Protein AF-A0A2M7N280-F1 (afdb_monomer_lite)

pLDDT: mean 90.84, std 11.62, range [49.28, 98.31]

Secondary structure (DSSP, 8-state):
--STTGGG-EEEEE--BHHHHHHHT--TTTTTTSBPHHHHHHHHHHHHHTT-EEEEEESHHHHHHHHHTT---SEEEE----

Sequence (82 aa):
MKNNKLKNMLIGITYDLRTDYLKEGFTEEETAEFDKEETIAGIENALKNAGFNTDRIGNIKHLAKKLTNGKTWDLVFNISEG

Structure (mmCIF, N/CA/C/O backbone):
data_AF-A0A2M7N280-F1
#
_entry.id   AF-A0A2M7N280-F1
#
loop_
_atom_site.group_PDB
_atom_site.id
_atom_site.type_symbol
_atom_site.label_atom_id
_atom_site.label_alt_id
_atom_site.label_comp_id
_atom_site.label_asym_id
_atom_site.label_entity_id
_atom_site.label_seq_id
_atom_site.pdbx_PDB_ins_code
_atom_site.Cartn_x
_atom_site.Cartn_y
_atom_site.Cartn_z
_atom_site.occupancy
_atom_site.B_iso_or_equiv
_atom_site.auth_seq_id
_atom_site.auth_comp_id
_atom_site.auth_asym_id
_atom_site.auth_atom_id
_atom_site.pdbx_PDB_model_num
ATOM 1 N N . MET A 1 1 ? -15.722 10.904 25.128 1.00 49.28 1 MET A N 1
ATOM 2 C CA . MET A 1 1 ? -14.980 9.629 24.955 1.00 49.28 1 MET A CA 1
ATOM 3 C C . MET A 1 1 ? -15.163 9.021 23.546 1.00 49.28 1 MET A C 1
ATOM 5 O O . MET A 1 1 ? -15.408 7.830 23.433 1.00 49.28 1 MET A O 1
ATOM 9 N N . LYS A 1 2 ? -15.026 9.793 22.448 1.00 51.84 2 LYS A N 1
ATOM 10 C CA . LYS A 1 2 ? -15.192 9.277 21.063 1.00 51.84 2 LYS A CA 1
ATOM 11 C C . LYS A 1 2 ? -13.874 8.887 20.356 1.00 51.84 2 LYS A C 1
ATOM 13 O O . LYS A 1 2 ? -13.923 8.249 19.314 1.00 51.84 2 LYS A O 1
ATOM 18 N N . ASN A 1 3 ? -12.709 9.182 20.942 1.00 54.47 3 ASN A N 1
ATOM 19 C CA . ASN A 1 3 ? -11.415 9.090 20.240 1.00 54.47 3 ASN A CA 1
ATOM 20 C C . ASN A 1 3 ? -10.658 7.759 20.393 1.00 54.47 3 ASN A C 1
ATOM 22 O O . ASN A 1 3 ? -9.603 7.607 19.789 1.00 54.47 3 ASN A O 1
ATOM 26 N N . ASN A 1 4 ? -11.159 6.795 21.173 1.00 58.94 4 ASN A N 1
ATOM 27 C CA . ASN A 1 4 ? -10.429 5.536 21.384 1.00 58.94 4 ASN A CA 1
ATOM 28 C C . ASN A 1 4 ? -10.685 4.488 20.293 1.00 58.94 4 ASN A C 1
ATOM 30 O O . ASN A 1 4 ? -9.818 3.665 20.036 1.00 58.94 4 ASN A O 1
ATOM 34 N N . LYS A 1 5 ? -11.853 4.519 19.635 1.00 56.94 5 LYS A N 1
ATOM 35 C CA . LYS A 1 5 ? -12.217 3.505 18.631 1.00 56.94 5 LYS A CA 1
ATOM 36 C C . LYS A 1 5 ? -11.486 3.710 17.297 1.00 56.94 5 LYS A C 1
ATOM 38 O O . LYS A 1 5 ? -11.130 2.733 16.657 1.00 56.94 5 LYS A O 1
ATOM 43 N N . LEU A 1 6 ? -11.216 4.966 16.923 1.00 61.19 6 LEU A N 1
ATOM 44 C CA . LEU A 1 6 ? -10.450 5.305 15.716 1.00 61.19 6 LEU A CA 1
ATOM 45 C C . LEU A 1 6 ? -8.963 4.929 15.851 1.00 61.19 6 LEU A C 1
ATOM 47 O O . LEU A 1 6 ? -8.374 4.447 14.895 1.00 61.19 6 LEU A O 1
ATOM 51 N N . LYS A 1 7 ? -8.374 5.060 17.049 1.00 62.53 7 LYS A N 1
ATOM 52 C CA . LYS A 1 7 ? -6.940 4.796 17.280 1.00 62.53 7 LYS A CA 1
ATOM 53 C C . LYS A 1 7 ? -6.507 3.329 17.143 1.00 62.53 7 LYS A C 1
ATOM 55 O O . LYS A 1 7 ? -5.318 3.052 17.049 1.00 62.53 7 LYS A O 1
ATOM 60 N N . ASN A 1 8 ? -7.453 2.391 17.132 1.00 82.88 8 ASN A N 1
ATOM 61 C CA . ASN A 1 8 ? -7.159 0.965 16.975 1.00 82.88 8 ASN A CA 1
ATOM 62 C C . ASN A 1 8 ? -7.359 0.449 15.545 1.00 82.88 8 ASN A C 1
ATOM 64 O O . ASN A 1 8 ? -7.089 -0.726 15.310 1.00 82.88 8 ASN A O 1
ATOM 68 N N . MET A 1 9 ? -7.816 1.290 14.611 1.00 94.25 9 MET A N 1
ATOM 69 C CA . MET A 1 9 ? -8.057 0.852 13.238 1.00 94.25 9 MET A CA 1
ATOM 70 C C . MET A 1 9 ? -6.743 0.513 12.532 1.00 94.25 9 MET A C 1
ATOM 72 O O . MET A 1 9 ? -5.764 1.262 12.623 1.00 94.25 9 MET A O 1
ATOM 76 N N . LEU A 1 10 ? -6.747 -0.603 11.811 1.00 97.12 10 LEU A N 1
ATOM 77 C CA . LEU A 1 10 ? -5.687 -0.995 10.898 1.00 97.12 10 LEU A CA 1
ATOM 78 C C . LEU A 1 10 ? -6.039 -0.525 9.483 1.00 97.12 10 LEU A C 1
ATOM 80 O O . LEU A 1 10 ? -6.982 -1.030 8.870 1.00 97.12 10 LEU A O 1
ATOM 84 N N . ILE A 1 11 ? -5.253 0.418 8.965 1.00 97.81 11 ILE A N 1
ATOM 85 C CA . ILE A 1 11 ? -5.387 0.962 7.614 1.00 97.81 11 ILE A CA 1
ATOM 86 C C . ILE A 1 11 ? -4.381 0.284 6.682 1.00 97.81 11 ILE A C 1
ATOM 88 O O . ILE A 1 11 ? -3.168 0.389 6.858 1.00 97.81 11 ILE A O 1
ATOM 92 N N . GLY A 1 12 ? -4.888 -0.415 5.674 1.00 98.12 12 GLY A N 1
ATOM 93 C CA . GLY A 1 12 ? -4.086 -0.930 4.571 1.00 98.12 12 GLY A CA 1
ATOM 94 C C . GLY A 1 12 ? -3.748 0.171 3.569 1.00 98.12 12 GLY A C 1
ATOM 95 O O . GLY A 1 12 ? -4.600 1.012 3.304 1.00 98.12 12 GLY A O 1
ATOM 96 N N . ILE A 1 13 ? -2.549 0.168 2.990 1.00 98.31 13 ILE A N 1
ATOM 97 C CA . ILE A 1 13 ? -2.165 1.104 1.921 1.00 98.31 13 ILE A CA 1
ATOM 98 C C . ILE A 1 13 ? -1.820 0.300 0.670 1.00 98.31 13 ILE A C 1
ATOM 100 O O . ILE A 1 13 ? -0.873 -0.492 0.708 1.00 98.31 13 ILE A O 1
ATOM 104 N N . THR A 1 14 ? -2.568 0.492 -0.416 1.00 97.94 14 THR A N 1
ATOM 105 C CA . THR A 1 14 ? -2.258 -0.094 -1.731 1.00 97.94 14 THR A CA 1
ATOM 106 C C . THR A 1 14 ? -1.640 0.944 -2.647 1.00 97.94 14 THR A C 1
ATOM 108 O O . THR A 1 14 ? -2.084 2.088 -2.652 1.00 97.94 14 THR A O 1
ATOM 111 N N . TYR A 1 15 ? -0.601 0.548 -3.373 1.00 97.12 15 TYR A N 1
ATOM 112 C CA . TYR A 1 15 ? 0.243 1.429 -4.180 1.00 97.12 15 TYR A CA 1
ATOM 113 C C . TYR A 1 15 ? 0.953 0.628 -5.268 1.00 97.12 15 TYR A C 1
ATOM 115 O O . TYR A 1 15 ? 1.204 -0.570 -5.090 1.00 97.12 15 TYR A O 1
ATOM 123 N N . ASP A 1 16 ? 1.328 1.293 -6.354 1.00 94.81 16 ASP A N 1
ATOM 124 C CA . ASP A 1 16 ? 2.136 0.699 -7.415 1.00 94.81 16 ASP A CA 1
ATOM 125 C C . ASP A 1 16 ? 3.565 1.197 -7.294 1.00 94.81 16 ASP A C 1
ATOM 127 O O . ASP A 1 16 ? 3.945 2.208 -7.868 1.00 94.81 16 ASP A O 1
ATOM 131 N N . LEU A 1 17 ? 4.380 0.501 -6.496 1.00 93.56 17 LEU A N 1
ATOM 132 C CA . LEU A 1 17 ? 5.752 0.931 -6.251 1.00 93.56 17 LEU A CA 1
ATOM 133 C C . LEU A 1 17 ? 6.591 0.739 -7.511 1.00 93.56 17 LEU A C 1
ATOM 135 O O . LEU A 1 17 ? 6.863 -0.392 -7.918 1.00 93.56 17 LEU A O 1
ATOM 139 N N . ARG A 1 18 ? 7.104 1.841 -8.063 1.00 92.56 18 ARG A N 1
ATOM 140 C CA . ARG A 1 18 ? 7.953 1.842 -9.262 1.00 92.56 18 ARG A CA 1
ATOM 141 C C . ARG A 1 18 ? 9.072 0.805 -9.200 1.00 92.56 18 ARG A C 1
ATOM 143 O O . ARG A 1 18 ? 9.307 0.081 -10.162 1.00 92.56 18 ARG A O 1
ATOM 150 N N . THR A 1 19 ? 9.743 0.695 -8.052 1.00 89.81 19 THR A N 1
ATOM 151 C CA . THR A 1 19 ? 10.867 -0.243 -7.898 1.00 89.81 19 THR A CA 1
ATOM 152 C C . THR A 1 19 ? 10.462 -1.713 -7.958 1.00 89.81 19 THR A C 1
ATOM 154 O O . THR A 1 19 ? 11.308 -2.544 -8.274 1.00 89.81 19 THR A O 1
ATOM 157 N N . ASP A 1 20 ? 9.206 -2.054 -7.670 1.00 89.56 20 ASP A N 1
ATOM 158 C CA . ASP A 1 20 ? 8.731 -3.432 -7.774 1.00 89.56 20 ASP A CA 1
ATOM 159 C C . ASP A 1 20 ? 8.478 -3.800 -9.2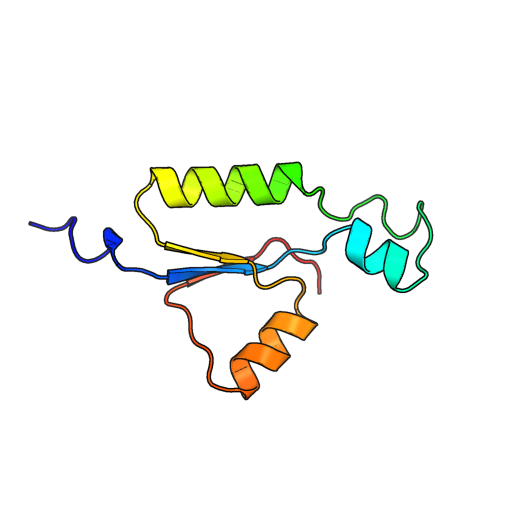37 1.00 89.56 20 ASP A C 1
ATOM 161 O O . ASP A 1 20 ? 8.958 -4.835 -9.689 1.00 89.56 20 ASP A O 1
ATOM 165 N N . TYR A 1 21 ? 7.876 -2.903 -10.018 1.00 88.06 21 TYR A N 1
ATOM 166 C CA . TYR A 1 21 ? 7.675 -3.114 -11.454 1.00 88.06 21 TYR A CA 1
ATOM 167 C C . TYR A 1 21 ? 8.988 -3.131 -12.245 1.00 88.06 21 TYR A C 1
ATOM 169 O O . TYR A 1 21 ? 9.173 -3.976 -13.119 1.00 88.06 21 TYR A O 1
ATOM 177 N N . LEU A 1 22 ? 9.956 -2.281 -11.889 1.00 91.00 22 LEU A N 1
ATOM 178 C CA . LEU A 1 22 ? 11.304 -2.352 -12.465 1.00 91.00 22 LEU A CA 1
ATOM 179 C C . LEU A 1 22 ? 11.964 -3.725 -12.213 1.00 91.00 22 LEU A C 1
ATOM 181 O O . LEU A 1 22 ? 12.617 -4.267 -13.101 1.00 91.00 22 LEU A O 1
ATOM 185 N N . LYS A 1 23 ? 11.762 -4.336 -11.034 1.00 91.50 23 LYS A N 1
ATOM 186 C CA . LYS A 1 23 ? 12.254 -5.702 -10.740 1.00 91.50 23 LYS A CA 1
ATOM 187 C C . LYS A 1 23 ? 11.485 -6.783 -11.500 1.00 91.50 23 LYS A C 1
ATOM 189 O O . LYS A 1 23 ? 12.051 -7.840 -11.766 1.00 91.50 23 LYS A O 1
ATOM 194 N N . GLU A 1 24 ? 10.221 -6.536 -11.836 1.00 90.31 24 GLU A N 1
ATOM 195 C CA . GLU A 1 24 ? 9.412 -7.411 -12.695 1.00 90.31 24 GLU A CA 1
ATOM 196 C C . GLU A 1 24 ? 9.816 -7.324 -14.182 1.00 90.31 24 GLU A C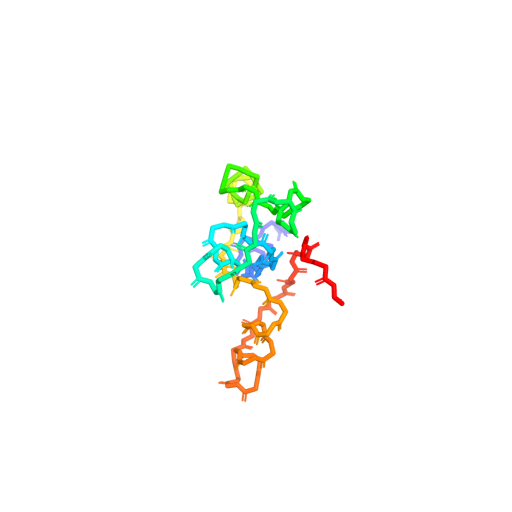 1
ATOM 198 O O . GLU A 1 24 ? 9.360 -8.140 -14.981 1.00 90.31 24 GLU A O 1
ATOM 203 N N . GLY A 1 25 ? 10.719 -6.404 -14.546 1.00 93.00 25 GLY A N 1
ATOM 204 C CA . GLY A 1 25 ? 11.286 -6.278 -15.892 1.00 93.00 25 GLY A CA 1
ATOM 205 C C . GLY A 1 25 ? 10.673 -5.166 -16.744 1.00 93.00 25 GLY A C 1
ATOM 206 O O . GLY A 1 25 ? 10.954 -5.111 -17.939 1.00 93.00 25 GLY A O 1
ATOM 207 N N . PHE A 1 26 ? 9.861 -4.292 -16.147 1.00 91.81 26 PHE A N 1
ATOM 208 C CA . PHE A 1 26 ? 9.322 -3.112 -16.820 1.00 91.81 26 PHE A CA 1
ATOM 209 C C . PHE A 1 26 ? 10.412 -2.055 -17.022 1.00 91.81 26 PHE A C 1
ATOM 211 O O . PHE A 1 26 ? 11.401 -1.989 -16.287 1.00 91.81 26 PHE A O 1
ATOM 218 N N . THR A 1 27 ? 10.217 -1.202 -18.017 1.00 93.62 27 THR A N 1
ATOM 219 C CA . THR A 1 27 ? 11.120 -0.098 -18.339 1.00 93.62 27 THR A CA 1
ATOM 220 C C . THR A 1 27 ? 10.892 1.127 -17.448 1.00 93.62 27 THR A C 1
ATOM 222 O O . THR A 1 27 ? 9.862 1.298 -16.793 1.00 93.62 27 THR A O 1
ATOM 225 N N . GLU A 1 28 ? 11.868 2.035 -17.433 1.00 91.19 28 GLU A N 1
ATOM 226 C CA . GLU A 1 28 ? 11.755 3.319 -16.726 1.00 91.19 28 GLU A CA 1
ATOM 227 C C . GLU A 1 28 ? 10.611 4.196 -17.262 1.00 91.19 28 GLU A C 1
ATOM 229 O O . GLU A 1 28 ? 10.043 4.973 -16.491 1.00 91.19 28 GLU A O 1
ATOM 234 N N . GLU A 1 29 ? 10.288 4.066 -18.555 1.00 91.81 29 GLU A N 1
ATOM 235 C CA . GLU A 1 29 ? 9.193 4.769 -19.233 1.00 91.81 29 GLU A CA 1
ATOM 236 C C . GLU A 1 29 ? 7.834 4.195 -18.825 1.00 91.81 29 GLU A C 1
ATOM 238 O O . GLU A 1 29 ? 6.975 4.940 -18.363 1.00 91.81 29 GLU A O 1
ATOM 243 N N . GLU A 1 30 ? 7.674 2.870 -18.882 1.00 88.19 30 GLU A N 1
ATOM 244 C CA . GLU A 1 30 ? 6.442 2.178 -18.464 1.00 88.19 30 GLU A CA 1
ATOM 245 C C . GLU A 1 30 ? 6.109 2.384 -16.980 1.00 88.19 30 GLU A C 1
ATOM 247 O O . GLU A 1 30 ? 4.970 2.198 -16.572 1.00 88.19 30 GLU A O 1
ATOM 252 N N . THR A 1 31 ? 7.097 2.762 -16.166 1.00 89.88 31 THR A N 1
ATOM 253 C CA . THR A 1 31 ? 6.942 2.958 -14.719 1.00 89.88 31 THR A CA 1
ATOM 254 C C . THR A 1 31 ? 7.029 4.425 -14.292 1.00 89.88 31 THR A C 1
ATOM 256 O O . THR A 1 31 ? 7.138 4.717 -13.099 1.00 89.88 31 THR A O 1
ATOM 259 N N . ALA A 1 32 ? 7.014 5.373 -15.236 1.00 88.12 32 ALA A N 1
ATOM 260 C CA . ALA A 1 32 ? 7.196 6.795 -14.942 1.00 88.12 32 ALA A CA 1
ATOM 261 C C . ALA A 1 32 ? 6.078 7.383 -14.062 1.00 88.12 32 ALA A C 1
ATOM 263 O O . ALA A 1 32 ? 6.345 8.294 -13.274 1.00 88.12 32 ALA A O 1
ATOM 264 N N . GLU A 1 33 ? 4.863 6.842 -14.173 1.00 87.06 33 GLU A N 1
ATOM 265 C CA . GLU A 1 33 ? 3.675 7.268 -13.419 1.00 87.06 33 GLU A CA 1
ATOM 266 C C . GLU A 1 33 ? 3.528 6.542 -12.070 1.00 87.06 33 GLU A C 1
ATOM 268 O O . GLU A 1 33 ? 2.738 6.957 -11.228 1.00 87.06 33 GLU A O 1
ATOM 273 N N . PHE A 1 34 ? 4.334 5.504 -11.822 1.00 90.25 34 PHE A N 1
ATOM 274 C CA . PHE A 1 34 ? 4.258 4.694 -10.607 1.00 90.25 34 PHE A CA 1
ATOM 275 C C . PHE A 1 34 ? 4.833 5.386 -9.368 1.00 90.25 34 PHE A C 1
ATOM 277 O O . PHE A 1 34 ? 5.716 6.252 -9.423 1.00 90.25 34 PHE A O 1
ATOM 284 N N . ASP A 1 35 ? 4.345 4.944 -8.211 1.00 92.00 35 ASP A N 1
ATOM 285 C CA . ASP A 1 35 ? 4.614 5.545 -6.919 1.00 92.00 35 ASP A CA 1
ATOM 286 C C . ASP A 1 35 ? 6.084 5.445 -6.524 1.00 92.00 35 ASP A C 1
ATOM 288 O O . ASP A 1 35 ? 6.772 4.432 -6.707 1.00 92.00 35 ASP A O 1
ATOM 292 N N . LYS A 1 36 ? 6.551 6.515 -5.884 1.00 92.56 36 LYS A N 1
ATOM 293 C CA . LYS A 1 36 ? 7.843 6.554 -5.205 1.00 92.56 36 LYS A CA 1
ATOM 294 C C . LYS A 1 36 ? 7.678 6.133 -3.751 1.00 92.56 36 LYS A C 1
ATOM 296 O O . LYS A 1 36 ? 6.678 6.438 -3.103 1.00 92.56 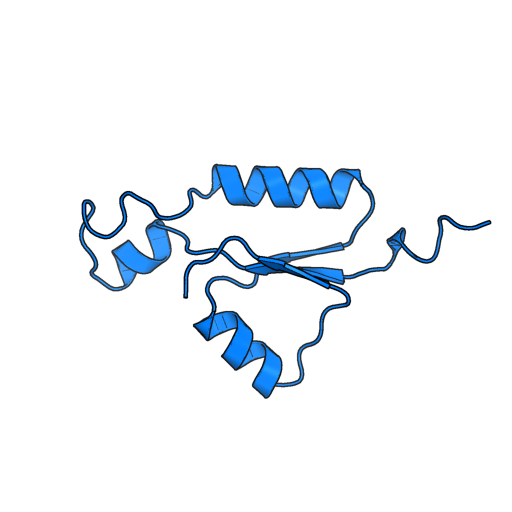36 LYS A O 1
ATOM 301 N N . GLU A 1 37 ? 8.738 5.550 -3.204 1.00 93.44 37 GLU A N 1
ATOM 302 C CA . GLU A 1 37 ? 8.817 5.162 -1.791 1.00 93.44 37 GLU A CA 1
ATOM 303 C C . GLU A 1 37 ? 8.511 6.333 -0.837 1.00 93.44 37 GLU A C 1
ATOM 305 O O . GLU A 1 37 ? 7.877 6.155 0.203 1.00 93.44 37 GLU A O 1
ATOM 310 N N . GLU A 1 38 ? 8.919 7.549 -1.216 1.00 94.56 38 GLU A N 1
ATOM 311 C CA . GLU A 1 38 ? 8.674 8.775 -0.452 1.00 94.56 38 GLU A CA 1
ATOM 312 C C . GLU A 1 38 ? 7.181 9.122 -0.353 1.00 94.56 38 GLU A C 1
ATOM 314 O O . GLU A 1 38 ? 6.715 9.479 0.729 1.00 94.56 38 GLU A O 1
ATOM 319 N N . THR A 1 39 ? 6.414 8.958 -1.437 1.00 94.62 39 THR A N 1
ATOM 320 C CA . THR A 1 39 ? 4.958 9.182 -1.440 1.00 94.62 39 THR A CA 1
ATOM 321 C C . THR A 1 39 ? 4.277 8.245 -0.445 1.00 94.62 39 THR A C 1
ATOM 323 O O . THR A 1 39 ? 3.503 8.681 0.411 1.00 94.62 39 THR A O 1
ATOM 326 N N . ILE A 1 40 ? 4.630 6.959 -0.503 1.00 96.06 40 ILE A N 1
ATOM 327 C CA . ILE A 1 40 ? 4.078 5.919 0.372 1.00 96.06 40 ILE A CA 1
ATOM 328 C C . ILE A 1 40 ? 4.448 6.205 1.834 1.00 96.06 40 ILE A C 1
ATOM 330 O O . ILE A 1 40 ? 3.590 6.143 2.716 1.00 96.06 40 ILE A O 1
ATOM 334 N N . ALA A 1 41 ? 5.705 6.576 2.100 1.00 97.31 41 ALA A N 1
ATOM 335 C CA . ALA A 1 41 ? 6.166 6.943 3.436 1.00 97.31 41 ALA A CA 1
ATOM 336 C C . ALA A 1 41 ? 5.459 8.197 3.977 1.00 97.31 41 ALA A C 1
ATOM 338 O O . ALA A 1 41 ? 5.113 8.243 5.158 1.00 97.31 41 ALA A O 1
ATOM 339 N N . GLY A 1 42 ? 5.207 9.200 3.132 1.00 98.06 42 GLY A N 1
ATOM 340 C CA . GLY A 1 42 ? 4.466 10.408 3.496 1.00 98.06 42 GLY A CA 1
ATOM 341 C C . GLY A 1 42 ? 3.034 10.101 3.937 1.00 98.06 42 GLY A C 1
ATOM 342 O O . GLY A 1 42 ? 2.608 10.554 5.003 1.00 98.06 42 GLY A O 1
ATOM 343 N N . ILE A 1 43 ? 2.319 9.273 3.171 1.00 97.62 43 ILE A N 1
ATOM 344 C CA . ILE A 1 43 ? 0.956 8.827 3.500 1.00 97.62 43 ILE A CA 1
ATOM 345 C C . ILE A 1 43 ? 0.955 7.996 4.785 1.00 97.62 43 ILE A C 1
ATOM 347 O O . ILE A 1 43 ? 0.167 8.260 5.694 1.00 97.62 43 ILE A O 1
ATOM 351 N N . GLU A 1 44 ? 1.861 7.025 4.901 1.00 98.12 44 GLU A N 1
ATOM 352 C CA . GLU A 1 44 ? 1.979 6.184 6.092 1.00 98.12 44 GLU A CA 1
ATOM 353 C C . GLU A 1 44 ? 2.225 7.025 7.353 1.00 98.12 44 GLU A C 1
ATOM 355 O O . GLU A 1 44 ? 1.557 6.831 8.372 1.00 98.12 44 GLU A O 1
ATOM 360 N N . ASN A 1 45 ? 3.142 7.993 7.285 1.00 98.12 45 ASN A N 1
ATOM 361 C CA . ASN A 1 45 ? 3.439 8.889 8.398 1.00 98.12 45 ASN A CA 1
ATOM 362 C C . ASN A 1 45 ? 2.247 9.784 8.748 1.00 98.12 45 ASN A C 1
ATOM 364 O O . ASN A 1 45 ? 1.957 9.966 9.929 1.00 98.12 45 ASN A O 1
ATOM 368 N N . ALA A 1 46 ? 1.522 10.310 7.758 1.00 97.69 46 ALA A N 1
ATOM 369 C CA . ALA A 1 46 ? 0.317 11.100 8.000 1.00 97.69 46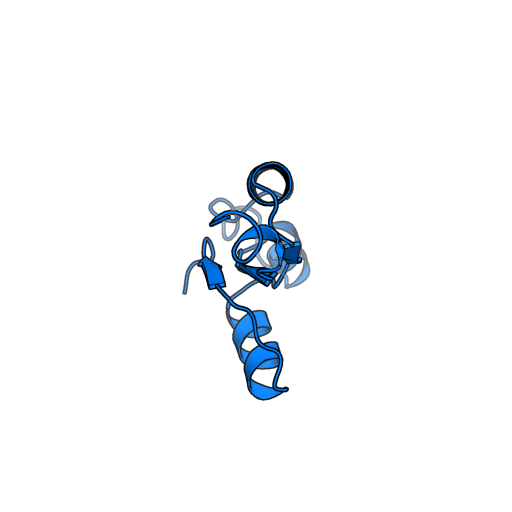 ALA A CA 1
ATOM 370 C C . ALA A 1 46 ? -0.765 10.283 8.732 1.00 97.69 46 ALA A C 1
ATOM 372 O O . ALA A 1 46 ? -1.337 10.759 9.715 1.00 97.69 46 ALA A O 1
ATOM 373 N N . LEU A 1 47 ? -0.993 9.032 8.318 1.00 96.06 47 LEU A N 1
ATOM 374 C CA . LEU A 1 47 ? -1.946 8.121 8.962 1.00 96.06 47 LEU A CA 1
ATOM 375 C C . LEU A 1 47 ? -1.513 7.744 10.388 1.00 96.06 47 LEU A C 1
ATOM 377 O O . LEU A 1 47 ? -2.328 7.789 11.313 1.00 96.06 47 LEU A O 1
ATOM 381 N N . LYS A 1 48 ? -0.226 7.442 10.596 1.00 95.62 48 LYS A N 1
ATOM 382 C CA . LYS A 1 48 ? 0.335 7.176 11.932 1.00 95.62 48 LYS A CA 1
ATOM 383 C C . LYS A 1 48 ? 0.207 8.391 12.854 1.00 95.62 48 LYS A C 1
ATOM 385 O O . LYS A 1 48 ? -0.222 8.244 13.995 1.00 95.62 48 LYS A O 1
ATOM 390 N N . ASN A 1 49 ? 0.497 9.595 12.358 1.00 95.62 49 ASN A N 1
ATOM 391 C CA . ASN A 1 49 ? 0.363 10.846 13.114 1.00 95.62 49 ASN A CA 1
ATOM 392 C C . ASN A 1 49 ? -1.097 11.168 13.467 1.00 95.62 49 ASN A C 1
ATOM 394 O O . ASN A 1 49 ? -1.364 11.736 14.525 1.00 95.62 49 ASN A O 1
ATOM 398 N N . ALA A 1 50 ? -2.051 10.759 12.626 1.00 93.19 50 ALA A N 1
ATOM 399 C CA . ALA A 1 50 ? -3.479 10.814 12.939 1.00 93.19 50 ALA A CA 1
ATOM 400 C C . ALA A 1 50 ? -3.915 9.763 13.988 1.00 93.19 50 ALA A C 1
ATOM 402 O O . ALA A 1 50 ? -5.033 9.828 14.503 1.00 93.19 50 ALA A O 1
ATOM 403 N N . GLY A 1 51 ? -3.023 8.839 14.360 1.00 94.06 51 GLY A N 1
ATOM 404 C CA . GLY A 1 51 ? -3.215 7.853 15.420 1.00 94.06 51 GLY A CA 1
ATOM 405 C C . GLY A 1 51 ? -3.684 6.482 14.941 1.00 94.06 51 GLY A C 1
ATOM 406 O O . GLY A 1 51 ? -4.179 5.725 15.770 1.00 94.06 51 GLY A O 1
ATOM 407 N N . PHE A 1 52 ? -3.564 6.167 13.650 1.00 95.50 52 PHE A N 1
ATOM 408 C CA . PHE A 1 52 ? -3.951 4.872 13.084 1.00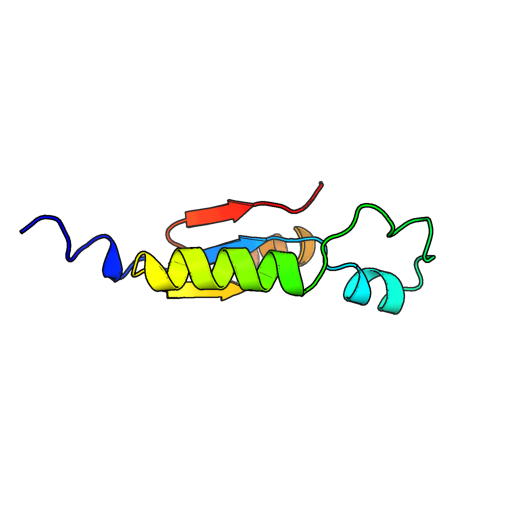 95.50 52 PHE A CA 1
ATOM 409 C C . PHE A 1 52 ? -2.769 3.900 12.990 1.00 95.50 52 PHE A C 1
ATOM 411 O O . PHE A 1 52 ? -1.618 4.310 12.824 1.00 95.50 52 PHE A O 1
ATOM 418 N N . ASN A 1 53 ? -3.062 2.599 13.014 1.00 96.19 53 ASN A N 1
ATOM 419 C CA . ASN A 1 53 ? -2.099 1.575 12.617 1.00 96.19 53 ASN A CA 1
ATOM 420 C C . ASN A 1 53 ? -2.115 1.428 11.096 1.00 96.19 53 ASN A C 1
ATOM 422 O O . ASN A 1 53 ? -3.157 1.598 10.465 1.00 96.19 53 ASN A O 1
ATOM 426 N N . THR A 1 54 ? -0.976 1.085 10.503 1.00 97.31 54 THR A N 1
ATOM 427 C CA . THR A 1 54 ? -0.839 0.966 9.046 1.00 97.31 54 THR A CA 1
ATOM 428 C C . THR A 1 54 ? -0.175 -0.346 8.642 1.00 97.31 54 THR A C 1
ATOM 430 O O . THR A 1 54 ? 0.652 -0.887 9.374 1.00 97.31 54 THR A O 1
ATOM 433 N N . ASP A 1 55 ? -0.558 -0.861 7.475 1.00 97.94 55 ASP A N 1
ATOM 434 C CA . ASP A 1 55 ? 0.066 -2.007 6.807 1.00 97.94 55 ASP A CA 1
ATOM 435 C C . ASP A 1 55 ? 0.237 -1.677 5.322 1.00 97.94 55 ASP A C 1
ATOM 437 O O . ASP A 1 55 ? -0.731 -1.367 4.624 1.00 97.94 55 ASP A O 1
ATOM 441 N N . ARG A 1 56 ? 1.474 -1.741 4.832 1.00 97.56 56 ARG A N 1
ATOM 442 C CA . ARG A 1 56 ? 1.779 -1.560 3.414 1.00 97.56 56 ARG A CA 1
ATOM 443 C C . ARG A 1 56 ? 1.418 -2.842 2.662 1.00 97.56 56 ARG A C 1
ATOM 445 O O . ARG A 1 56 ? 1.954 -3.921 2.922 1.00 97.56 56 ARG A O 1
ATOM 452 N N . ILE A 1 57 ? 0.457 -2.747 1.749 1.00 97.31 57 ILE A N 1
ATOM 453 C CA . ILE A 1 57 ? -0.090 -3.905 1.039 1.00 97.31 57 ILE A CA 1
ATOM 454 C C . ILE A 1 57 ? 0.686 -4.194 -0.245 1.00 97.31 57 ILE A C 1
ATOM 456 O O . ILE A 1 57 ? 0.906 -5.370 -0.533 1.00 97.31 57 ILE A O 1
ATOM 460 N N . GLY A 1 58 ? 1.119 -3.153 -0.958 1.00 95.00 58 GLY A N 1
ATOM 461 C CA . GLY A 1 58 ? 1.579 -3.239 -2.345 1.00 95.00 58 GLY A CA 1
ATOM 462 C C . GLY A 1 58 ? 0.414 -3.078 -3.325 1.00 95.00 58 GLY A C 1
ATOM 463 O O . GLY A 1 58 ? -0.647 -2.577 -2.953 1.00 95.00 58 GLY A O 1
ATOM 464 N N . ASN A 1 59 ? 0.606 -3.515 -4.567 1.00 94.56 59 ASN A N 1
ATOM 465 C CA . ASN A 1 59 ? -0.395 -3.374 -5.627 1.00 94.56 59 ASN A CA 1
ATOM 466 C C . ASN A 1 59 ? -1.663 -4.228 -5.415 1.00 94.56 59 ASN A C 1
ATOM 468 O O . ASN A 1 59 ? -1.773 -5.050 -4.494 1.00 94.56 59 ASN A O 1
ATOM 472 N N . ILE A 1 60 ? -2.620 -4.084 -6.332 1.00 93.38 60 ILE A N 1
ATOM 473 C CA . ILE A 1 60 ? -3.909 -4.786 -6.295 1.00 93.38 60 ILE A CA 1
ATOM 474 C C . ILE A 1 60 ? -3.774 -6.320 -6.255 1.00 93.38 60 ILE A C 1
ATOM 476 O O . ILE A 1 60 ? -4.554 -6.997 -5.579 1.00 93.38 60 ILE A O 1
ATOM 480 N N . LYS A 1 61 ? -2.748 -6.893 -6.903 1.00 93.38 61 LYS A N 1
ATOM 481 C CA . LYS A 1 61 ? -2.489 -8.345 -6.883 1.00 93.38 61 LYS A CA 1
ATOM 482 C C . LYS A 1 61 ? -2.129 -8.813 -5.472 1.00 93.38 61 LYS A C 1
ATOM 484 O O . LYS A 1 61 ? -2.622 -9.848 -5.014 1.00 93.38 61 LYS A O 1
ATOM 489 N N . HIS A 1 62 ? -1.309 -8.041 -4.757 1.00 95.44 62 HIS A N 1
ATOM 490 C CA . HIS A 1 62 ? -0.981 -8.318 -3.361 1.00 95.44 62 HIS A CA 1
ATOM 491 C C . HIS A 1 62 ? -2.197 -8.172 -2.446 1.00 95.44 62 HIS A C 1
ATOM 493 O O . HIS A 1 62 ? -2.395 -9.030 -1.578 1.00 95.44 62 HIS A O 1
ATOM 499 N N . LEU A 1 63 ? -3.044 -7.156 -2.661 1.00 96.44 63 LEU A N 1
ATOM 500 C CA . LEU A 1 63 ? -4.302 -7.011 -1.923 1.00 96.44 63 LEU A CA 1
ATOM 501 C C . LEU A 1 63 ? -5.185 -8.251 -2.101 1.00 96.44 63 LEU A C 1
ATOM 503 O O . LEU A 1 63 ? -5.561 -8.875 -1.109 1.00 96.44 63 LEU A O 1
ATOM 507 N N . ALA A 1 64 ? -5.462 -8.654 -3.344 1.00 95.88 64 ALA A N 1
ATOM 508 C CA . ALA A 1 64 ? -6.292 -9.819 -3.648 1.00 95.88 64 ALA A CA 1
ATOM 509 C C . ALA A 1 64 ? -5.733 -11.107 -3.017 1.00 95.88 64 ALA A C 1
ATOM 511 O O . ALA A 1 64 ? -6.467 -11.871 -2.382 1.00 95.88 64 ALA A O 1
ATOM 512 N N . LYS A 1 65 ? -4.414 -11.326 -3.105 1.00 97.25 65 LYS A N 1
ATOM 513 C CA . LYS A 1 65 ? -3.744 -12.465 -2.459 1.00 97.25 65 LYS A CA 1
ATOM 514 C C . LYS A 1 65 ? -3.897 -12.440 -0.937 1.00 97.25 65 LYS A C 1
ATOM 516 O O . LYS A 1 65 ? -4.117 -13.479 -0.324 1.00 97.25 65 LYS A O 1
ATOM 521 N N . LYS A 1 66 ? -3.758 -11.284 -0.288 1.00 97.94 66 LYS A N 1
ATOM 522 C CA . LYS A 1 66 ? -3.915 -11.188 1.170 1.00 97.94 66 LYS A CA 1
ATOM 523 C C . LYS A 1 66 ? -5.385 -11.374 1.591 1.00 97.94 66 LYS A C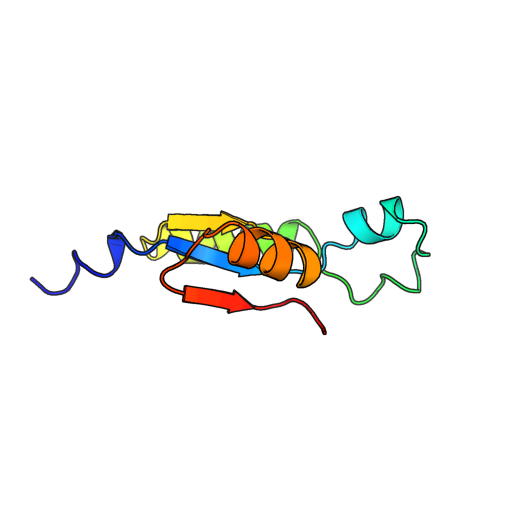 1
ATOM 525 O O . LYS A 1 66 ? -5.631 -12.111 2.543 1.00 97.94 66 LYS A O 1
ATOM 530 N N . LEU A 1 67 ? -6.344 -10.794 0.861 1.00 97.12 67 LEU A N 1
ATOM 531 C CA . LEU A 1 67 ? -7.786 -10.951 1.115 1.00 97.12 67 LEU A CA 1
ATOM 532 C C . LEU A 1 67 ? -8.236 -12.413 1.004 1.00 97.12 67 LEU A C 1
ATOM 534 O O . LEU A 1 67 ? -8.921 -12.920 1.888 1.00 97.12 67 LEU A O 1
ATOM 538 N N . THR A 1 68 ? -7.802 -13.119 -0.042 1.00 97.94 68 THR A N 1
ATOM 539 C CA . THR A 1 68 ? -8.107 -14.551 -0.231 1.00 97.94 68 THR A CA 1
ATOM 540 C C . THR A 1 68 ? -7.493 -15.444 0.850 1.00 97.94 68 THR A C 1
ATOM 542 O O . THR A 1 68 ? -8.041 -16.499 1.151 1.00 97.94 68 THR A O 1
ATOM 545 N N . ASN A 1 69 ? -6.415 -14.994 1.500 1.00 98.00 69 ASN A N 1
ATOM 546 C CA . ASN A 1 69 ? -5.821 -15.643 2.673 1.00 98.00 69 ASN A CA 1
ATOM 547 C C . ASN A 1 69 ? -6.471 -15.223 4.009 1.00 98.00 69 ASN A C 1
ATOM 549 O O . ASN A 1 69 ? -5.943 -15.537 5.075 1.00 98.00 69 ASN A O 1
ATOM 553 N N . GLY A 1 70 ? -7.590 -14.493 3.980 1.00 97.69 70 GLY A N 1
ATOM 554 C CA . GLY A 1 70 ? -8.331 -14.083 5.175 1.00 97.69 70 GLY A CA 1
ATOM 555 C C . GLY A 1 70 ? -7.734 -12.891 5.927 1.00 97.69 70 GLY A C 1
ATOM 556 O O . GLY A 1 70 ? -8.169 -12.599 7.041 1.00 97.69 70 GLY A O 1
ATOM 557 N N . LYS A 1 71 ? -6.748 -12.184 5.356 1.00 98.12 71 LYS A N 1
ATOM 558 C CA . LYS A 1 71 ? -6.260 -10.923 5.929 1.00 98.12 71 LYS A CA 1
ATOM 559 C C . LYS A 1 71 ? -7.343 -9.856 5.771 1.00 98.12 71 LYS A C 1
ATOM 561 O O . LYS A 1 71 ? -7.915 -9.705 4.695 1.00 98.12 71 LYS A O 1
ATOM 566 N N . THR A 1 72 ? -7.580 -9.090 6.828 1.00 97.25 72 THR A N 1
ATOM 567 C CA . THR A 1 72 ? -8.566 -8.006 6.844 1.00 97.25 72 THR A CA 1
ATOM 568 C C . THR A 1 72 ? -7.944 -6.708 7.342 1.00 97.25 72 THR A C 1
ATOM 570 O O . THR A 1 72 ? -6.990 -6.724 8.122 1.00 97.25 72 THR A O 1
ATOM 573 N N . TRP A 1 73 ? -8.537 -5.593 6.925 1.00 97.69 73 TRP A N 1
ATOM 574 C CA . TRP A 1 73 ? -8.245 -4.239 7.392 1.00 97.69 73 TRP A CA 1
ATOM 575 C C . TRP A 1 73 ? -9.567 -3.545 7.706 1.00 97.69 73 TRP A C 1
ATOM 577 O O . TRP A 1 73 ? -10.597 -3.904 7.133 1.00 97.69 73 TRP A O 1
ATOM 587 N N . ASP A 1 74 ? -9.543 -2.549 8.586 1.00 97.25 74 ASP A N 1
ATOM 588 C CA . ASP A 1 74 ? -10.731 -1.735 8.862 1.00 97.25 74 ASP A CA 1
ATOM 589 C C . ASP A 1 74 ? -11.025 -0.765 7.706 1.00 97.25 74 ASP A C 1
ATOM 591 O O . ASP A 1 74 ? -12.177 -0.410 7.460 1.00 97.25 74 ASP A O 1
ATOM 595 N N . LEU A 1 75 ? -9.975 -0.334 6.997 1.00 96.50 75 LEU A N 1
ATOM 596 C CA . LEU A 1 75 ? -10.034 0.519 5.812 1.00 96.50 75 LEU A CA 1
ATOM 597 C C . LEU A 1 75 ? -8.808 0.262 4.923 1.00 96.50 75 LEU A C 1
ATOM 599 O O . LEU A 1 75 ? -7.729 -0.043 5.430 1.00 96.50 75 LEU A O 1
ATOM 603 N N . VAL A 1 76 ? -8.958 0.421 3.607 1.00 97.25 76 VAL A N 1
ATOM 604 C CA . VAL A 1 76 ? -7.838 0.426 2.654 1.00 97.25 76 VAL A CA 1
ATOM 605 C C . VAL A 1 76 ? -7.769 1.795 1.978 1.00 97.25 76 VAL A C 1
ATOM 607 O O . VAL A 1 76 ? -8.735 2.232 1.358 1.00 97.25 76 VAL A O 1
ATOM 610 N N . PHE A 1 77 ? -6.640 2.482 2.133 1.00 96.94 77 PHE A N 1
ATOM 611 C CA . PHE A 1 77 ? -6.309 3.722 1.442 1.00 96.94 77 PHE A CA 1
ATOM 612 C C . PHE A 1 77 ? -5.637 3.360 0.115 1.00 96.94 77 PHE A C 1
ATOM 614 O O . PHE A 1 77 ? -4.495 2.897 0.107 1.00 96.94 77 PHE A O 1
ATOM 621 N N . ASN A 1 78 ? -6.366 3.515 -0.990 1.00 96.06 78 ASN A N 1
ATOM 622 C CA . ASN A 1 78 ? -5.907 3.081 -2.304 1.00 96.06 78 ASN A CA 1
ATOM 623 C C . ASN A 1 78 ? -5.285 4.224 -3.108 1.00 96.06 78 ASN A C 1
ATOM 625 O O . ASN A 1 78 ? -5.961 5.220 -3.357 1.00 96.06 78 ASN A O 1
ATOM 629 N N . ILE A 1 79 ? -4.037 4.035 -3.540 1.00 94.56 79 ILE A N 1
ATOM 630 C CA . ILE A 1 79 ? -3.363 4.862 -4.549 1.00 94.56 79 ILE A CA 1
ATOM 631 C C . ILE A 1 79 ? -2.803 4.040 -5.724 1.00 94.56 79 ILE A C 1
ATOM 633 O O . ILE A 1 79 ? -2.180 4.618 -6.599 1.00 94.56 79 ILE A O 1
ATOM 637 N N . SER A 1 80 ? -3.029 2.720 -5.765 1.00 91.94 80 SER A N 1
ATOM 638 C CA . SER A 1 80 ? -2.676 1.895 -6.932 1.00 91.94 80 SER A CA 1
ATOM 639 C C . SER A 1 80 ? -3.680 2.060 -8.077 1.00 91.94 80 SER A C 1
ATOM 641 O O . SER A 1 80 ? -4.874 2.267 -7.830 1.00 91.94 80 SER A O 1
ATOM 643 N N . GLU A 1 81 ? -3.206 1.876 -9.305 1.00 78.38 81 GLU A N 1
ATOM 644 C CA . GLU A 1 81 ? -3.965 1.842 -10.552 1.00 78.38 81 GLU A CA 1
ATOM 645 C C . GLU A 1 81 ? -4.321 0.394 -10.950 1.00 78.38 81 GLU A C 1
ATOM 647 O O . GLU A 1 81 ? -3.506 -0.528 -10.844 1.00 78.38 81 GLU A O 1
ATOM 652 N N . GLY A 1 82 ? -5.567 0.174 -11.394 1.00 65.44 82 GLY A N 1
ATOM 653 C CA . GLY A 1 82 ? -6.085 -1.150 -11.777 1.00 65.44 82 GLY A CA 1
ATOM 654 C C . GLY A 1 82 ? -7.580 -1.337 -11.559 1.00 65.44 82 GLY A C 1
ATOM 655 O O . GLY A 1 82 ? -8.087 -0.909 -10.497 1.00 65.44 82 GLY A O 1
#

Foldseek 3Di:
DPPPVQLEFEEEEEFAELVVVVVVVDDCVRSVPGDYPVVVVVVCVVCVVSNYHYDYQYHPVSVVVCVVVVDDGPYYDYPHDD

Radius of gyration: 14.31 Å; chains: 1; bounding box: 27×27×44 Å